Protein AF-A0A348XM07-F1 (afdb_monomer)

Secondary structure (DSSP, 8-state):
---------TTS---HHHHHHHHS----PPPPPGGG---PPPEEEEEEEE---SSSSS-GGG--EEEEEEEEE-TTT--EEEEEEEE---SS-PPPHHHHHHH---HHHHHTSPPHHHHHHHHHHHHHHTSSPEEEESSGGGG-

Foldseek 3Di:
DDDDDDDDPPDLPDDPVVVVVVPPDPDPDPDDPPVPRDQQFWEKEWDWQWADDPVCPQPPVNIDTFKIKIFTADGPVRDTDDIDIFGEADDPDARDPVSCVVVVDHSVRHNPGHHPSVSVVVVVVVCVVSPDHHYHYPDCSVVD

Sequence (144 aa):
MEIGGRGRLDGLGWSASAIRACRARSRIRPVPPANQRRRISKTVIVDQEATCCDSGTVPRHEMEIIEIGAVLVAPGSYTALNEFPTFRAVRDLNLTEFCTSMTTIKQLGVDAAPVFAKAFSASLVWFESCGSPVLGSWGAYDLN

Solvent-accessible surface area (backbone atoms only — not comparable to full-atom values): 8997 Å² total; per-residue (Å²): 141,84,88,82,82,80,83,77,86,82,80,78,85,70,54,77,63,61,62,50,59,73,73,72,66,89,68,84,72,79,84,61,58,84,96,61,55,70,76,73,60,41,34,32,40,42,52,68,45,53,52,39,52,90,84,60,84,48,45,83,92,68,48,41,66,36,31,50,36,38,36,34,24,41,52,93,76,61,45,80,74,48,77,44,79,43,43,15,32,63,92,88,65,80,72,37,72,57,27,28,68,77,69,66,58,50,64,72,57,23,72,74,26,44,50,54,74,57,40,52,53,51,50,50,55,52,49,58,72,65,68,77,46,46,83,44,56,97,53,77,70,85,75,113

pLDDT: mean 81.24, std 20.54, range [26.14, 98.0]

Mean predicted aligned error: 11.38 Å

Structure (mmCIF, N/CA/C/O backbone):
data_AF-A0A348XM07-F1
#
_entry.id   AF-A0A348XM07-F1
#
loop_
_atom_site.group_PDB
_atom_site.id
_atom_site.type_symbol
_atom_site.label_atom_id
_atom_site.label_alt_id
_atom_site.label_comp_id
_atom_site.label_asym_id
_atom_site.label_entity_id
_atom_site.label_seq_id
_atom_site.pdbx_PDB_ins_code
_atom_site.Cartn_x
_atom_site.Cartn_y
_atom_site.Cartn_z
_atom_site.occupancy
_atom_site.B_iso_or_equiv
_atom_site.auth_seq_id
_atom_site.auth_comp_id
_atom_site.auth_asym_id
_atom_site.auth_atom_id
_atom_site.pdbx_PDB_model_num
ATOM 1 N N . MET A 1 1 ? -3.912 -28.131 23.942 1.00 34.69 1 MET A N 1
ATOM 2 C CA . MET A 1 1 ? -5.274 -27.941 23.403 1.00 34.69 1 MET A CA 1
ATOM 3 C C . MET A 1 1 ? -5.133 -26.946 22.262 1.00 34.69 1 MET A C 1
ATOM 5 O O . MET A 1 1 ? -5.212 -25.749 22.481 1.00 34.69 1 MET A O 1
ATOM 9 N N . GLU A 1 2 ? -4.726 -27.437 21.090 1.00 26.14 2 GLU A N 1
ATOM 10 C CA . GLU A 1 2 ? -4.427 -26.608 19.917 1.00 26.14 2 GLU A CA 1
ATOM 11 C C . GLU A 1 2 ? -5.629 -26.607 18.974 1.00 26.14 2 GLU A C 1
ATOM 13 O O . GLU A 1 2 ? -6.090 -27.654 18.524 1.00 26.14 2 GLU A O 1
ATOM 18 N N . ILE A 1 3 ? -6.120 -25.410 18.679 1.00 36.28 3 ILE A N 1
ATOM 19 C CA . ILE A 1 3 ? -7.109 -25.119 17.645 1.00 36.28 3 ILE A CA 1
ATOM 20 C C . ILE A 1 3 ? -6.348 -24.492 16.473 1.00 36.28 3 ILE A C 1
ATOM 22 O O . ILE A 1 3 ? -6.006 -23.317 16.501 1.00 36.28 3 ILE A O 1
ATOM 26 N N . GLY A 1 4 ? -6.033 -25.302 15.458 1.00 30.27 4 GLY A N 1
ATOM 27 C CA . GLY A 1 4 ? -5.374 -24.877 14.219 1.00 30.27 4 GLY A CA 1
ATOM 28 C C . GLY A 1 4 ? -6.341 -24.916 13.037 1.00 30.27 4 GLY A C 1
ATOM 29 O O . GLY A 1 4 ? -6.398 -25.906 12.305 1.00 30.27 4 GLY A O 1
ATOM 30 N N . GLY A 1 5 ? -7.118 -23.846 12.854 1.00 31.53 5 GLY A N 1
ATOM 31 C CA . GLY A 1 5 ? -8.013 -23.673 11.709 1.00 31.53 5 GLY A CA 1
ATOM 32 C C . GLY A 1 5 ? -7.236 -23.368 10.427 1.00 31.53 5 GLY A C 1
ATOM 33 O O . GLY A 1 5 ? -6.609 -22.320 10.301 1.00 31.53 5 GLY A O 1
ATOM 34 N N . ARG A 1 6 ? -7.285 -24.280 9.450 1.00 42.72 6 ARG A N 1
ATOM 35 C CA . ARG A 1 6 ? -6.793 -24.044 8.084 1.00 42.72 6 ARG A CA 1
ATOM 36 C C . ARG A 1 6 ? -7.804 -23.175 7.339 1.00 42.72 6 ARG A C 1
ATOM 38 O O . ARG A 1 6 ? -8.833 -23.678 6.896 1.00 42.72 6 ARG A O 1
ATOM 45 N N . GLY A 1 7 ? -7.493 -21.893 7.168 1.00 36.81 7 GLY A N 1
ATOM 46 C CA . GLY A 1 7 ? -8.148 -21.051 6.169 1.00 36.81 7 GLY A CA 1
ATOM 47 C C . GLY A 1 7 ? -7.828 -21.576 4.768 1.00 36.81 7 GLY A C 1
ATOM 48 O O . GLY A 1 7 ? -6.666 -21.664 4.371 1.00 36.81 7 GLY A O 1
ATOM 49 N N . ARG A 1 8 ? -8.863 -21.999 4.049 1.00 40.62 8 ARG A N 1
ATOM 50 C CA . ARG A 1 8 ? -8.807 -22.629 2.730 1.00 40.62 8 ARG A CA 1
ATOM 51 C C . ARG A 1 8 ? -8.818 -21.531 1.654 1.00 40.62 8 ARG A C 1
ATOM 53 O O . ARG A 1 8 ? -9.796 -20.803 1.548 1.00 40.62 8 ARG A O 1
ATOM 60 N N . LEU A 1 9 ? -7.732 -21.389 0.886 1.00 47.72 9 LEU A N 1
ATOM 61 C CA . LEU A 1 9 ? -7.536 -20.372 -0.171 1.00 47.72 9 LEU A CA 1
ATOM 62 C C . LEU A 1 9 ? -8.234 -20.745 -1.496 1.00 47.72 9 LEU A C 1
ATOM 64 O O . LEU A 1 9 ? -7.740 -20.463 -2.590 1.00 47.72 9 LEU A O 1
ATOM 68 N N . ASP A 1 10 ? -9.385 -21.400 -1.412 1.00 40.19 10 ASP A N 1
ATOM 69 C CA . ASP A 1 10 ? -10.066 -21.997 -2.555 1.00 40.19 10 ASP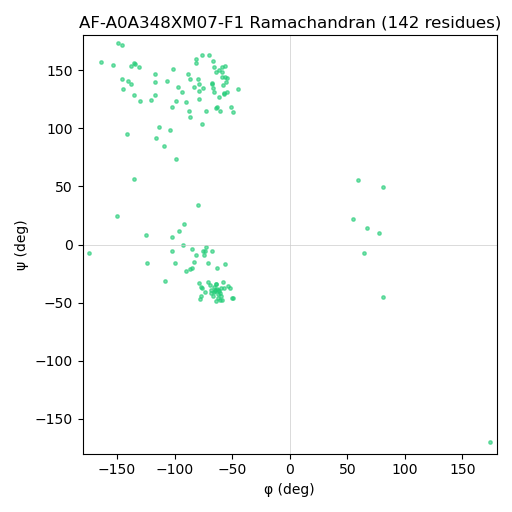 A CA 1
ATOM 70 C C . ASP A 1 10 ? -11.163 -21.023 -3.003 1.00 40.19 10 ASP A C 1
ATOM 72 O O . ASP A 1 10 ? -12.339 -21.210 -2.709 1.00 40.19 10 ASP A O 1
ATOM 76 N N . GLY A 1 11 ? -10.778 -19.915 -3.641 1.00 41.81 11 GLY A N 1
ATOM 77 C CA . GLY A 1 11 ? -11.766 -18.921 -4.084 1.00 41.81 11 GLY A CA 1
ATOM 78 C C . GLY A 1 11 ? -11.257 -17.744 -4.915 1.00 41.81 11 GLY A C 1
ATOM 79 O O . GLY A 1 11 ? -12.064 -16.995 -5.446 1.00 41.81 11 GLY A O 1
ATOM 80 N N . LEU A 1 12 ? -9.941 -17.578 -5.077 1.00 49.75 12 LEU A N 1
ATOM 81 C CA . LEU A 1 12 ? -9.362 -16.390 -5.725 1.00 49.75 12 LEU A CA 1
ATOM 82 C C . LEU A 1 12 ? -9.050 -16.566 -7.223 1.00 49.75 12 LEU A C 1
ATOM 84 O O . LEU A 1 12 ? -8.368 -15.734 -7.804 1.00 49.75 12 LEU A O 1
ATOM 88 N N . GLY A 1 13 ? -9.516 -17.640 -7.872 1.00 37.19 13 GLY A N 1
ATOM 89 C CA . GLY A 1 13 ? -9.294 -17.848 -9.314 1.00 37.19 13 GLY A CA 1
ATOM 90 C C . GLY A 1 13 ? -7.832 -18.102 -9.711 1.00 37.19 13 GLY A C 1
ATOM 91 O O . GLY A 1 13 ? -7.483 -18.045 -10.887 1.00 37.19 13 GLY A O 1
ATOM 92 N N . TRP A 1 14 ? -6.959 -18.397 -8.747 1.00 47.03 14 TRP A N 1
ATOM 93 C CA . TRP A 1 14 ? -5.552 -18.682 -9.006 1.00 47.03 14 TRP A CA 1
ATOM 94 C C . TRP A 1 14 ? -5.366 -20.110 -9.507 1.00 47.03 14 TRP A C 1
ATOM 96 O O . TRP A 1 14 ? -5.861 -21.068 -8.912 1.00 47.03 14 TRP A O 1
ATOM 106 N N . SER A 1 15 ? -4.596 -20.277 -10.584 1.00 49.09 15 SER A N 1
ATOM 107 C CA . SER A 1 15 ? -4.215 -21.614 -11.040 1.00 49.09 15 SER A CA 1
ATOM 108 C C . SER A 1 15 ? -3.344 -22.315 -9.986 1.00 49.09 15 SER A C 1
ATOM 110 O O . SER A 1 15 ? -2.524 -21.690 -9.307 1.00 49.09 15 SER A O 1
ATOM 112 N N . ALA A 1 16 ? -3.443 -23.644 -9.891 1.00 47.75 16 ALA A N 1
ATOM 113 C CA . ALA A 1 16 ? -2.613 -24.455 -8.990 1.00 47.75 16 ALA A CA 1
ATOM 114 C C . ALA A 1 16 ? -1.090 -24.269 -9.217 1.00 47.75 16 ALA A C 1
ATOM 116 O O . ALA A 1 16 ? -0.270 -24.627 -8.368 1.00 47.75 16 ALA A O 1
ATOM 117 N N . SER A 1 17 ? -0.695 -23.709 -10.363 1.00 51.34 17 SER A N 1
ATOM 118 C CA . SER A 1 17 ? 0.684 -23.350 -10.701 1.00 51.34 17 SER A CA 1
ATOM 119 C C . SER A 1 17 ? 1.152 -22.067 -10.000 1.00 51.34 17 SER A C 1
ATOM 121 O O . SER A 1 17 ? 2.288 -22.029 -9.526 1.00 51.34 17 SER A O 1
ATOM 123 N N . ALA A 1 18 ? 0.280 -21.064 -9.848 1.00 48.38 18 ALA A N 1
ATOM 124 C CA . ALA A 1 18 ? 0.581 -19.818 -9.135 1.00 48.38 18 ALA A CA 1
ATOM 125 C C . ALA A 1 18 ? 0.812 -20.069 -7.631 1.00 48.38 18 ALA A C 1
ATOM 127 O O . ALA A 1 18 ? 1.791 -19.598 -7.052 1.00 48.38 18 ALA A O 1
ATOM 128 N N . ILE A 1 19 ? -0.008 -20.938 -7.026 1.00 51.69 19 ILE A N 1
ATOM 129 C CA . ILE A 1 19 ? 0.119 -21.343 -5.614 1.00 51.69 19 ILE A CA 1
ATOM 130 C C . ILE A 1 19 ? 1.431 -22.115 -5.363 1.00 51.69 19 ILE A C 1
ATOM 132 O O . ILE A 1 19 ? 2.101 -21.912 -4.347 1.00 51.69 19 ILE A O 1
ATOM 136 N N . ARG A 1 20 ? 1.849 -22.980 -6.301 1.00 48.75 20 ARG A N 1
ATOM 137 C CA . ARG A 1 20 ? 3.126 -23.718 -6.209 1.00 48.75 20 ARG A CA 1
ATOM 138 C C . ARG A 1 20 ? 4.351 -22.818 -6.370 1.00 48.75 20 ARG A C 1
ATOM 140 O O . ARG A 1 20 ? 5.356 -23.054 -5.702 1.00 48.75 20 ARG A O 1
ATOM 147 N N . ALA A 1 21 ? 4.275 -21.785 -7.208 1.00 51.12 21 ALA A N 1
ATOM 148 C CA . ALA A 1 21 ? 5.383 -20.856 -7.424 1.00 51.12 21 ALA A CA 1
ATOM 149 C C . ALA A 1 21 ? 5.741 -20.052 -6.159 1.00 51.12 21 ALA A C 1
ATOM 151 O O . ALA A 1 21 ? 6.927 -19.810 -5.923 1.00 51.12 21 ALA A O 1
ATOM 152 N N . CYS A 1 22 ? 4.746 -19.717 -5.328 1.00 49.75 22 CYS A N 1
ATOM 153 C CA . CYS A 1 22 ? 4.939 -18.974 -4.079 1.00 49.75 22 CYS A CA 1
ATOM 154 C C . CYS A 1 22 ? 5.631 -19.809 -2.981 1.00 49.75 22 CYS A C 1
ATOM 156 O O . CYS A 1 22 ? 6.419 -19.281 -2.203 1.00 49.75 22 CYS A O 1
ATOM 158 N N . ARG A 1 23 ? 5.399 -21.131 -2.936 1.00 46.31 23 ARG A N 1
ATOM 159 C CA . ARG A 1 23 ? 5.972 -22.024 -1.903 1.00 46.31 23 ARG A CA 1
ATOM 160 C C . ARG A 1 23 ? 7.403 -22.497 -2.188 1.00 46.31 23 ARG A C 1
ATOM 162 O O . ARG A 1 23 ? 8.057 -23.020 -1.294 1.00 46.31 23 ARG A O 1
ATOM 169 N N . ALA A 1 24 ? 7.900 -22.350 -3.416 1.00 45.97 24 ALA A N 1
ATOM 170 C CA . ALA A 1 24 ? 9.102 -23.058 -3.869 1.00 45.97 24 ALA A CA 1
ATOM 171 C C . ALA A 1 24 ? 10.403 -22.229 -3.902 1.00 45.97 24 ALA A C 1
ATOM 173 O O . ALA A 1 24 ? 11.414 -22.721 -4.406 1.00 45.97 24 ALA A O 1
ATOM 174 N N . ARG A 1 25 ? 10.434 -20.979 -3.416 1.00 54.97 25 ARG A N 1
ATOM 175 C CA . ARG A 1 25 ? 11.622 -20.113 -3.582 1.00 54.97 25 ARG A CA 1
ATOM 176 C C . ARG A 1 25 ? 12.041 -19.352 -2.321 1.00 54.97 25 ARG A C 1
ATOM 178 O O . ARG A 1 25 ? 12.230 -18.148 -2.384 1.00 54.97 25 ARG A O 1
ATOM 185 N N . SER A 1 26 ? 12.299 -20.050 -1.214 1.00 49.25 26 SER A N 1
ATOM 186 C CA . SER A 1 26 ? 13.040 -19.466 -0.074 1.00 49.25 26 SER A CA 1
ATOM 187 C C . SER A 1 26 ? 14.560 -19.704 -0.138 1.00 49.25 26 SER A C 1
ATOM 189 O O . SER A 1 26 ? 15.259 -19.600 0.867 1.00 49.25 26 SER A O 1
ATOM 191 N N . ARG A 1 27 ? 15.114 -20.056 -1.306 1.00 54.97 27 ARG A N 1
ATOM 192 C CA . ARG A 1 27 ? 16.570 -20.168 -1.459 1.00 54.97 27 ARG A CA 1
ATOM 193 C C . ARG A 1 27 ? 17.132 -18.800 -1.814 1.00 54.97 27 ARG A C 1
ATOM 195 O O . ARG A 1 27 ? 16.926 -18.333 -2.936 1.00 54.97 27 ARG A O 1
ATOM 202 N N . ILE A 1 28 ? 17.862 -18.196 -0.875 1.00 52.31 28 ILE A N 1
ATOM 203 C CA . ILE A 1 28 ? 18.818 -17.124 -1.173 1.00 52.31 28 ILE A CA 1
ATOM 204 C C . ILE A 1 28 ? 19.684 -17.638 -2.326 1.00 52.31 28 ILE A C 1
ATOM 206 O O . ILE A 1 28 ? 20.361 -18.660 -2.200 1.00 52.31 28 ILE A O 1
ATOM 210 N N . ARG A 1 29 ? 19.580 -17.004 -3.496 1.00 56.38 29 ARG A N 1
ATOM 211 C CA . ARG A 1 29 ? 20.366 -17.418 -4.661 1.00 56.38 29 ARG A CA 1
ATOM 212 C C . ARG A 1 29 ? 21.806 -16.935 -4.458 1.00 56.38 29 ARG A C 1
ATOM 214 O O . ARG A 1 29 ? 21.977 -15.776 -4.084 1.00 56.38 29 ARG A O 1
ATOM 221 N N . PRO A 1 30 ? 22.827 -17.774 -4.706 1.00 57.59 30 PRO A N 1
ATOM 222 C CA . PRO A 1 30 ? 24.212 -17.323 -4.667 1.00 57.59 30 PRO A CA 1
ATOM 223 C C . PRO A 1 30 ? 24.422 -16.185 -5.671 1.00 57.59 30 PRO A C 1
ATOM 225 O O . PRO A 1 30 ? 23.816 -16.178 -6.747 1.00 57.59 30 PRO A O 1
ATOM 228 N N . VAL A 1 31 ? 25.268 -15.217 -5.309 1.00 58.41 31 VAL A N 1
ATOM 229 C CA . VAL A 1 31 ? 25.622 -14.096 -6.188 1.00 58.41 31 VAL A CA 1
ATOM 230 C C . VAL A 1 31 ? 26.332 -14.665 -7.424 1.00 58.41 31 VAL A C 1
ATOM 232 O O . VAL A 1 31 ? 27.378 -15.297 -7.268 1.00 58.41 31 VAL A O 1
ATOM 235 N N . PRO A 1 32 ? 25.793 -14.486 -8.645 1.00 63.44 32 PRO A N 1
ATOM 236 C CA . PRO A 1 32 ? 26.443 -14.985 -9.848 1.00 63.44 32 PRO A CA 1
ATOM 237 C C . PRO A 1 32 ? 27.774 -14.250 -10.098 1.00 63.44 32 PRO A C 1
ATOM 239 O O . PRO A 1 32 ? 27.919 -13.084 -9.703 1.00 63.44 32 PRO A O 1
ATOM 242 N N . PRO A 1 33 ? 28.744 -14.901 -10.767 1.00 68.56 33 PRO A N 1
ATOM 243 C CA . PRO A 1 33 ? 30.011 -14.275 -11.135 1.00 68.56 33 PRO A CA 1
ATOM 244 C C . PRO A 1 33 ? 29.782 -13.000 -11.962 1.00 68.56 33 PRO A C 1
ATOM 246 O O . PRO A 1 33 ? 28.747 -12.837 -12.609 1.00 68.56 33 PRO A O 1
ATOM 249 N N . ALA A 1 34 ? 30.732 -12.058 -11.918 1.00 67.06 34 ALA A N 1
ATOM 250 C CA . ALA A 1 34 ? 30.567 -10.704 -12.464 1.00 67.06 34 ALA A CA 1
ATOM 251 C C . ALA A 1 34 ? 30.126 -10.674 -13.942 1.00 67.06 34 ALA A C 1
ATOM 253 O O . ALA A 1 34 ? 29.294 -9.852 -14.316 1.00 67.06 34 ALA A O 1
ATOM 254 N N . ASN A 1 35 ? 30.610 -11.621 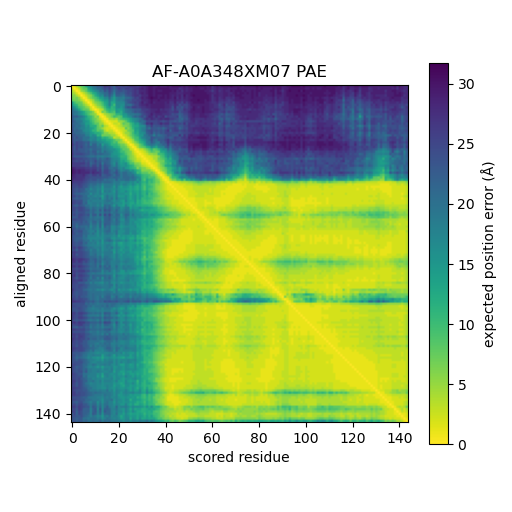-14.748 1.00 68.62 35 ASN A N 1
ATOM 255 C CA . ASN A 1 35 ? 30.266 -11.802 -16.164 1.00 68.62 35 ASN A CA 1
ATOM 256 C C . ASN A 1 35 ? 28.860 -12.389 -16.413 1.00 68.62 35 ASN A C 1
ATOM 258 O O . ASN A 1 35 ? 28.426 -12.489 -17.557 1.00 68.62 35 ASN A O 1
ATOM 262 N N . GLN A 1 36 ? 28.155 -12.779 -15.352 1.00 64.88 36 GLN A N 1
ATOM 263 C CA . GLN A 1 36 ? 26.824 -13.379 -15.378 1.00 64.88 36 GLN A CA 1
ATOM 264 C C . GLN A 1 36 ? 25.828 -12.604 -14.499 1.00 64.88 36 GLN A C 1
ATOM 266 O O . GLN A 1 36 ? 24.688 -13.037 -14.293 1.00 64.88 36 GLN A O 1
ATOM 271 N N . ARG A 1 37 ? 26.232 -11.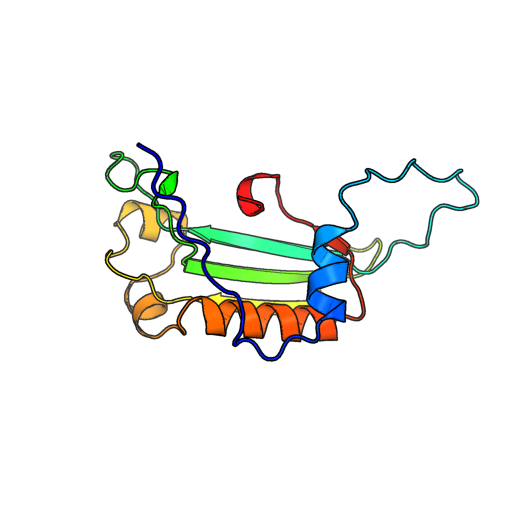429 -13.990 1.00 67.69 37 ARG A N 1
ATOM 272 C CA . ARG A 1 37 ? 25.317 -10.484 -13.348 1.00 67.69 37 ARG A CA 1
ATOM 273 C C . ARG A 1 37 ? 24.279 -10.065 -14.384 1.00 67.69 37 ARG A C 1
ATOM 275 O O . ARG A 1 37 ? 24.605 -9.466 -15.406 1.00 67.69 37 ARG A O 1
ATOM 282 N N . ARG A 1 38 ? 23.019 -10.437 -14.144 1.00 67.62 38 ARG A N 1
ATOM 283 C CA . ARG A 1 38 ? 21.904 -10.047 -15.012 1.00 67.62 38 ARG A CA 1
ATOM 284 C C . ARG A 1 38 ? 21.883 -8.525 -15.157 1.00 67.62 38 ARG A C 1
ATOM 286 O O . ARG A 1 38 ? 22.124 -7.818 -14.180 1.00 67.62 38 ARG A O 1
ATOM 293 N N . ARG A 1 39 ? 21.541 -8.037 -16.359 1.00 70.25 39 ARG A N 1
ATOM 294 C CA . ARG A 1 39 ? 21.118 -6.640 -16.555 1.00 70.25 39 ARG A CA 1
ATOM 295 C C . ARG A 1 39 ? 20.126 -6.284 -15.450 1.00 70.25 39 ARG A C 1
ATOM 297 O O . ARG A 1 39 ? 19.227 -7.084 -15.169 1.00 70.25 39 ARG A O 1
ATOM 304 N N . ILE A 1 40 ? 20.319 -5.116 -14.831 1.00 68.94 40 ILE A N 1
ATOM 305 C CA . ILE A 1 40 ? 19.418 -4.607 -13.796 1.00 68.94 40 ILE A CA 1
ATOM 306 C C . ILE A 1 40 ? 18.004 -4.686 -14.377 1.00 68.94 40 ILE A C 1
ATOM 308 O O . ILE A 1 40 ? 17.727 -4.172 -15.461 1.00 68.94 40 ILE A O 1
ATOM 312 N N . SER A 1 41 ? 17.164 -5.478 -13.722 1.00 78.94 41 SER A N 1
ATOM 313 C CA . SER A 1 41 ? 15.772 -5.660 -14.122 1.00 78.94 41 SER A CA 1
ATOM 314 C C . SER A 1 41 ? 14.966 -4.487 -13.580 1.00 78.94 41 SER A C 1
ATOM 316 O O . SER A 1 41 ? 15.421 -3.807 -12.663 1.00 78.94 41 SER A O 1
ATOM 318 N N . LYS A 1 42 ? 13.791 -4.219 -14.157 1.00 90.38 42 LYS A N 1
ATOM 319 C CA . LYS A 1 42 ? 12.875 -3.238 -13.565 1.00 90.38 42 LYS A CA 1
ATOM 320 C C . LYS A 1 42 ? 12.582 -3.652 -12.122 1.00 90.38 42 LYS A C 1
ATOM 322 O O . LYS A 1 42 ? 12.473 -4.851 -11.845 1.00 90.38 42 LYS A O 1
ATOM 327 N N . THR A 1 43 ? 12.443 -2.676 -11.240 1.00 95.12 43 THR A N 1
ATOM 328 C CA . THR A 1 43 ? 12.117 -2.913 -9.832 1.00 95.12 43 THR A CA 1
ATOM 329 C C . THR A 1 43 ? 10.776 -2.268 -9.534 1.00 95.12 43 THR A C 1
ATOM 331 O O . THR A 1 43 ? 10.504 -1.179 -10.028 1.00 95.12 43 THR A O 1
ATOM 334 N N . VAL A 1 44 ? 9.940 -2.936 -8.753 1.00 96.50 44 VAL A N 1
ATOM 335 C CA . VAL A 1 44 ? 8.780 -2.326 -8.108 1.00 96.50 44 VAL A CA 1
ATOM 336 C C . VAL A 1 44 ? 9.156 -2.081 -6.660 1.00 96.50 44 VAL A C 1
ATOM 338 O O . VAL A 1 44 ? 9.471 -3.033 -5.947 1.00 96.50 44 VAL A O 1
ATOM 341 N N . ILE A 1 45 ? 9.147 -0.818 -6.253 1.00 96.31 45 ILE A N 1
ATOM 342 C CA . ILE A 1 45 ? 9.304 -0.414 -4.860 1.00 96.31 45 ILE A CA 1
ATOM 343 C C . ILE A 1 45 ? 7.912 -0.348 -4.246 1.00 96.31 45 ILE A C 1
ATOM 345 O O . ILE A 1 45 ? 7.058 0.345 -4.790 1.00 96.31 45 ILE A O 1
ATOM 349 N N . VAL A 1 46 ? 7.684 -1.093 -3.170 1.00 96.12 46 VAL A N 1
ATOM 350 C CA . VAL A 1 46 ? 6.436 -1.094 -2.402 1.00 96.12 46 VAL A CA 1
ATOM 351 C C . VAL A 1 46 ? 6.658 -0.369 -1.087 1.00 96.12 46 VAL A C 1
ATOM 353 O O . VAL A 1 46 ? 7.699 -0.554 -0.453 1.00 96.12 46 VAL A O 1
ATOM 356 N N . ASP A 1 47 ? 5.652 0.404 -0.702 1.00 95.69 47 ASP A N 1
ATOM 357 C CA . ASP A 1 47 ? 5.542 1.079 0.583 1.00 95.69 47 ASP A CA 1
ATOM 358 C C . ASP A 1 47 ? 4.116 0.884 1.110 1.00 95.69 47 ASP A C 1
ATOM 360 O O . ASP A 1 47 ? 3.142 1.045 0.362 1.00 95.69 47 ASP A O 1
ATOM 364 N N . GLN A 1 48 ? 3.987 0.431 2.353 1.00 94.94 48 GLN A N 1
ATOM 365 C CA . GLN A 1 48 ? 2.697 0.122 2.961 1.00 94.94 48 GLN A CA 1
ATOM 366 C C . GLN A 1 48 ? 2.493 0.977 4.197 1.00 94.94 48 GLN A C 1
ATOM 368 O O . GLN A 1 48 ? 3.246 0.887 5.163 1.00 94.94 48 GLN A O 1
ATOM 373 N N . GLU A 1 49 ? 1.385 1.708 4.212 1.00 96.12 49 GLU A N 1
ATOM 374 C CA . GLU A 1 49 ? 0.927 2.355 5.433 1.00 96.12 49 GLU A CA 1
ATOM 375 C C . GLU A 1 49 ? 0.032 1.409 6.217 1.00 96.12 49 GLU A C 1
ATOM 377 O O . GLU A 1 49 ? -0.725 0.623 5.639 1.00 96.12 49 GLU A O 1
ATOM 382 N N . ALA A 1 50 ? 0.080 1.498 7.543 1.00 95.19 50 ALA A N 1
ATOM 383 C CA . ALA A 1 50 ? -0.723 0.671 8.433 1.00 95.19 50 ALA A CA 1
ATOM 384 C C . ALA A 1 50 ? -1.303 1.477 9.601 1.00 95.19 50 ALA A C 1
ATOM 386 O O . ALA A 1 50 ? -0.730 2.478 10.036 1.00 95.19 50 ALA A O 1
ATOM 387 N N . THR A 1 51 ? -2.430 1.015 10.148 1.00 95.81 51 THR A N 1
ATOM 388 C CA . THR A 1 51 ? -3.008 1.562 11.382 1.00 95.81 51 THR A CA 1
ATOM 389 C C . THR A 1 51 ? -1.966 1.537 12.493 1.00 95.81 51 THR A C 1
ATOM 391 O O . THR A 1 51 ? -1.362 0.494 12.735 1.00 95.81 51 THR A O 1
ATOM 394 N N . CYS A 1 52 ? -1.786 2.640 13.211 1.00 94.81 52 CYS A N 1
ATOM 395 C CA . CYS A 1 52 ? -0.799 2.733 14.282 1.00 94.81 52 CYS A CA 1
ATOM 396 C C . CYS A 1 52 ? -1.282 3.625 15.434 1.00 94.81 52 CYS A C 1
ATOM 398 O O . CYS A 1 52 ? -2.330 4.274 15.364 1.00 94.81 52 CYS A O 1
ATOM 400 N N . CYS A 1 53 ? -0.522 3.636 16.525 1.00 94.75 53 CYS A N 1
ATOM 401 C CA . CYS A 1 53 ? -0.778 4.465 17.697 1.00 94.75 53 CYS A CA 1
ATOM 402 C C . CYS A 1 53 ? 0.531 4.745 18.446 1.00 94.75 53 CYS A C 1
ATOM 404 O O . CYS A 1 53 ? 1.450 3.925 18.425 1.00 94.75 53 CYS A O 1
ATOM 406 N N . ASP A 1 54 ? 0.574 5.848 19.179 1.00 94.44 54 ASP A N 1
ATOM 407 C CA . ASP A 1 54 ? 1.634 6.201 20.131 1.00 94.44 54 ASP A CA 1
ATOM 408 C C . ASP A 1 54 ? 1.358 5.700 21.560 1.00 94.44 54 ASP A C 1
ATOM 410 O O . ASP A 1 54 ? 2.280 5.504 22.347 1.00 94.44 54 ASP A O 1
ATOM 414 N N . SER A 1 55 ? 0.089 5.450 21.888 1.00 93.12 55 SER A N 1
ATOM 415 C CA . SER A 1 55 ? -0.380 5.017 23.212 1.00 93.12 55 SER A CA 1
ATOM 416 C C . SER A 1 55 ? -0.483 3.496 23.392 1.00 93.12 55 SER A C 1
ATOM 418 O O . SER A 1 55 ? -0.852 3.026 24.467 1.00 93.12 55 SER A O 1
ATOM 420 N N . GLY A 1 56 ? -0.157 2.710 22.362 1.00 88.88 56 GLY A N 1
ATOM 421 C CA . GLY A 1 56 ? -0.198 1.241 22.406 1.00 88.88 56 GLY A CA 1
ATOM 422 C C . GLY A 1 56 ? -1.595 0.617 22.276 1.00 88.88 56 GLY A C 1
ATOM 423 O O . GLY A 1 56 ? -1.734 -0.586 22.477 1.00 88.88 56 GLY A O 1
ATOM 424 N N . THR A 1 57 ? -2.621 1.400 21.929 1.00 90.06 57 THR A N 1
ATOM 425 C CA . THR A 1 57 ? -4.008 0.938 21.715 1.00 90.06 57 THR A CA 1
ATOM 426 C C . THR A 1 57 ? -4.207 0.094 20.454 1.00 90.06 57 THR A C 1
ATOM 428 O O . THR A 1 57 ? -5.211 -0.600 20.349 1.00 90.06 57 THR A O 1
ATOM 431 N N . VAL A 1 58 ? -3.251 0.130 19.524 1.00 91.62 58 VAL A N 1
ATOM 432 C CA . VAL A 1 58 ? -3.159 -0.723 18.334 1.00 91.62 58 VAL A CA 1
ATOM 433 C C . VAL A 1 58 ? -1.886 -1.568 18.463 1.00 91.62 58 VAL A C 1
ATOM 435 O O . VAL A 1 58 ? -0.796 -1.122 18.083 1.00 91.62 58 VAL A O 1
ATOM 438 N N . PRO A 1 59 ? -1.972 -2.777 19.044 1.00 91.12 59 PRO A N 1
ATOM 439 C CA . PRO A 1 59 ? -0.844 -3.692 19.129 1.00 91.12 59 PRO A CA 1
ATOM 440 C C . PRO A 1 59 ? -0.289 -4.045 17.746 1.00 91.12 59 PRO A C 1
ATOM 442 O O . PRO A 1 59 ? -1.031 -4.184 16.779 1.00 91.12 59 PRO A O 1
ATOM 445 N N . ARG A 1 60 ? 1.024 -4.300 17.654 1.00 88.75 60 ARG A N 1
ATOM 446 C CA . ARG A 1 60 ? 1.700 -4.604 16.375 1.00 88.75 60 ARG A CA 1
ATOM 447 C C . ARG A 1 60 ? 1.035 -5.723 15.558 1.00 88.75 60 ARG A C 1
ATOM 449 O O . ARG A 1 60 ? 1.011 -5.652 14.340 1.00 88.75 60 ARG A O 1
ATOM 456 N N . HIS A 1 61 ? 0.529 -6.762 16.218 1.00 89.62 61 HIS A N 1
ATOM 457 C CA . HIS A 1 61 ? -0.100 -7.916 15.564 1.00 89.62 61 HIS A CA 1
ATOM 458 C C . HIS A 1 61 ? -1.565 -7.673 15.163 1.00 89.62 61 HIS A C 1
ATOM 460 O O . HIS A 1 61 ? -2.153 -8.502 14.474 1.00 89.62 61 HIS A O 1
ATOM 466 N N . GLU A 1 62 ? -2.141 -6.554 15.597 1.00 90.94 62 GLU A N 1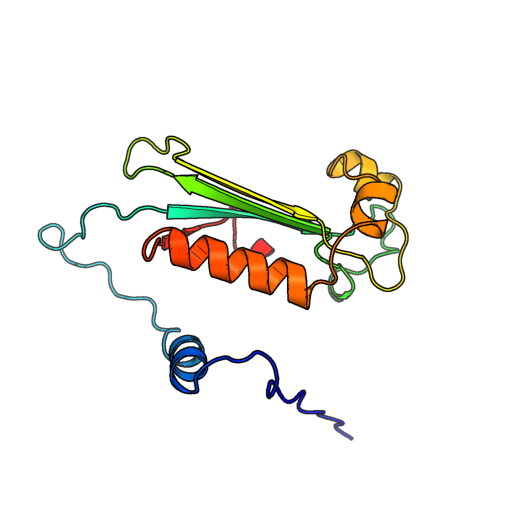
ATOM 467 C CA . GLU A 1 62 ? -3.478 -6.091 15.225 1.00 90.94 62 GLU A CA 1
ATOM 468 C C . GLU A 1 62 ? -3.418 -4.970 14.179 1.00 90.94 62 GLU A C 1
ATOM 470 O O . GLU A 1 62 ? -4.458 -4.567 13.665 1.00 90.94 62 GLU A O 1
ATOM 475 N N . MET A 1 63 ? -2.215 -4.485 13.834 1.00 92.88 63 MET A N 1
ATOM 476 C CA . MET A 1 63 ? -2.040 -3.484 12.786 1.00 92.88 63 MET A CA 1
ATOM 477 C C . MET A 1 63 ? -2.607 -3.985 11.455 1.00 92.88 63 MET A C 1
ATOM 479 O O . MET A 1 63 ? -2.400 -5.123 11.030 1.00 92.88 63 MET A O 1
ATOM 483 N N . GLU A 1 64 ? -3.295 -3.088 10.767 1.00 93.75 64 GLU A N 1
ATOM 484 C CA . GLU A 1 64 ? -3.938 -3.322 9.491 1.00 93.75 64 GLU A CA 1
ATOM 485 C C . GLU A 1 64 ? -3.301 -2.417 8.438 1.00 93.75 64 GLU A C 1
ATOM 487 O O . GLU A 1 64 ? -3.225 -1.214 8.653 1.00 93.75 64 GLU A O 1
ATOM 492 N N . ILE A 1 65 ? -2.868 -2.958 7.292 1.00 94.81 65 ILE A N 1
ATOM 493 C CA . ILE A 1 65 ? -2.474 -2.124 6.139 1.00 94.81 65 ILE A CA 1
ATOM 494 C C . ILE A 1 65 ? -3.654 -1.201 5.798 1.00 94.81 65 ILE A C 1
ATOM 496 O O . ILE A 1 65 ? -4.798 -1.637 5.834 1.00 94.81 65 ILE A O 1
ATOM 500 N N . ILE A 1 66 ? -3.412 0.055 5.466 1.00 96.50 66 ILE A N 1
ATOM 501 C CA . ILE A 1 66 ? -4.439 1.031 5.067 1.00 96.50 66 ILE A CA 1
ATOM 502 C C . ILE A 1 66 ? -4.155 1.644 3.700 1.00 96.50 66 ILE A C 1
ATOM 504 O O . ILE A 1 66 ? -5.077 2.136 3.052 1.00 96.50 66 ILE A O 1
ATOM 508 N N . GLU A 1 67 ? -2.927 1.489 3.208 1.00 97.00 67 GLU A N 1
ATOM 509 C CA . GLU A 1 67 ? -2.516 1.826 1.852 1.00 97.00 67 GLU A CA 1
ATOM 510 C C . GLU A 1 67 ? -1.553 0.771 1.301 1.00 97.00 67 GLU A C 1
ATOM 512 O O . GLU A 1 67 ? -0.685 0.269 2.010 1.00 97.00 67 GLU A O 1
ATOM 517 N N . ILE A 1 68 ? -1.703 0.439 0.021 1.00 96.56 68 ILE A N 1
ATOM 518 C CA . ILE A 1 68 ? -0.711 -0.305 -0.753 1.00 96.56 68 ILE A CA 1
ATOM 519 C C . ILE A 1 68 ? -0.191 0.658 -1.819 1.00 96.56 68 ILE A C 1
ATOM 521 O O . ILE A 1 68 ? -0.863 0.875 -2.832 1.00 96.56 68 ILE A O 1
ATOM 525 N N . GLY A 1 69 ? 0.985 1.231 -1.577 1.00 96.94 69 GLY A N 1
ATOM 526 C CA . GLY A 1 69 ? 1.707 2.069 -2.524 1.00 96.94 69 GLY A CA 1
ATOM 527 C C . GLY A 1 69 ? 2.760 1.257 -3.269 1.00 96.94 69 GLY A C 1
ATOM 528 O O . GLY A 1 69 ? 3.490 0.458 -2.679 1.00 96.94 69 GLY A O 1
ATOM 529 N N . ALA A 1 70 ? 2.850 1.433 -4.585 1.00 97.50 70 ALA A N 1
ATOM 530 C CA . ALA A 1 70 ? 3.903 0.815 -5.377 1.00 97.50 70 ALA A CA 1
ATOM 531 C C . ALA A 1 70 ? 4.350 1.692 -6.550 1.00 97.50 70 ALA A C 1
ATOM 533 O O . ALA A 1 70 ? 3.529 2.312 -7.222 1.00 97.50 70 ALA A O 1
ATOM 534 N N . VAL A 1 71 ? 5.652 1.691 -6.844 1.00 97.88 71 VAL A N 1
ATOM 535 C CA . VAL A 1 71 ? 6.249 2.427 -7.967 1.00 97.88 71 VAL A CA 1
ATOM 536 C C . VAL A 1 71 ? 7.154 1.506 -8.775 1.00 97.88 71 VAL A C 1
ATOM 538 O O . VAL A 1 71 ? 8.113 0.931 -8.259 1.00 97.88 71 VAL A O 1
ATOM 541 N N . LEU A 1 72 ? 6.879 1.383 -10.072 1.00 97.62 72 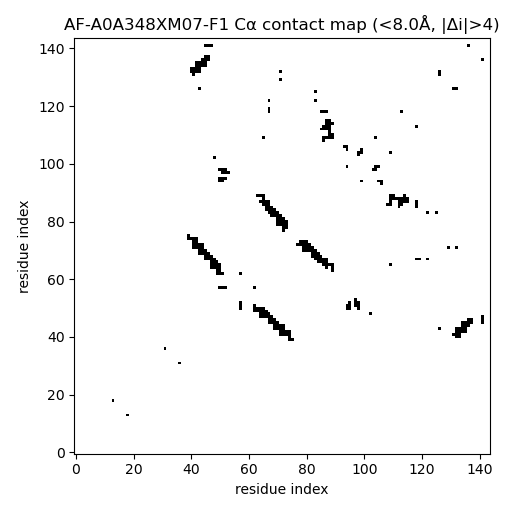LEU A N 1
ATOM 542 C CA . LEU A 1 72 ? 7.775 0.749 -11.032 1.00 97.62 72 LEU A CA 1
ATOM 543 C C . LEU A 1 72 ? 8.879 1.736 -11.407 1.00 97.62 72 LEU A C 1
ATOM 545 O O . LEU A 1 72 ? 8.590 2.813 -11.922 1.00 97.62 72 LEU A O 1
ATOM 549 N N . VAL A 1 73 ? 10.139 1.345 -11.246 1.00 96.44 73 VAL A N 1
ATOM 550 C CA . VAL A 1 73 ? 11.293 2.194 -11.561 1.00 96.44 73 VAL A CA 1
ATOM 551 C C . VAL A 1 73 ? 12.173 1.620 -12.669 1.00 96.44 73 VAL A C 1
ATOM 553 O O . VAL A 1 73 ? 12.341 0.401 -12.822 1.00 96.44 73 VAL A O 1
ATOM 556 N N . ALA A 1 74 ? 12.748 2.523 -13.462 1.00 93.44 74 ALA A N 1
ATOM 557 C CA . ALA A 1 74 ? 13.685 2.195 -14.523 1.00 93.44 74 ALA A CA 1
ATOM 558 C C . ALA A 1 74 ? 15.011 1.651 -13.954 1.00 93.44 74 ALA A C 1
ATOM 560 O O . ALA A 1 74 ? 15.541 2.198 -12.982 1.00 93.44 74 ALA A O 1
ATOM 561 N N . PRO A 1 75 ? 15.597 0.610 -14.572 1.00 90.31 75 PRO A N 1
ATOM 562 C CA . PRO A 1 75 ? 16.895 0.093 -14.164 1.00 90.31 75 PRO A CA 1
ATOM 563 C C . PRO A 1 75 ? 17.991 1.163 -14.200 1.00 90.31 75 PRO A C 1
ATOM 565 O O . PRO A 1 75 ? 18.187 1.824 -15.218 1.00 90.31 75 PRO A O 1
ATOM 568 N N . GLY A 1 76 ? 18.750 1.294 -13.112 1.00 87.88 76 GLY A N 1
ATOM 569 C CA . GLY A 1 76 ? 19.922 2.170 -13.030 1.00 87.88 76 GLY A CA 1
ATOM 570 C C . GLY A 1 76 ? 19.604 3.644 -12.769 1.00 87.88 76 GLY A C 1
ATOM 571 O O . GLY A 1 76 ? 20.250 4.232 -11.908 1.00 87.88 76 GLY A O 1
ATOM 572 N N . SER A 1 77 ? 18.619 4.233 -13.457 1.00 90.62 77 SER A N 1
ATOM 573 C CA . SER A 1 77 ? 18.232 5.637 -13.229 1.00 90.62 77 SER A CA 1
ATOM 574 C C . SER A 1 77 ? 17.239 5.823 -12.082 1.00 90.62 77 SER A C 1
ATOM 576 O O . SER A 1 77 ? 17.103 6.935 -11.585 1.00 90.62 77 SER A O 1
ATOM 578 N N . TYR A 1 78 ? 16.526 4.759 -11.693 1.00 90.50 78 TYR A N 1
ATOM 579 C CA . TYR A 1 78 ? 15.443 4.786 -10.702 1.00 90.50 78 TYR A CA 1
ATOM 580 C C . TYR A 1 78 ? 14.326 5.792 -11.017 1.00 90.50 78 TYR A C 1
ATOM 582 O O . TYR A 1 78 ? 13.566 6.192 -10.142 1.00 90.50 78 TYR A O 1
ATOM 590 N N . THR A 1 79 ? 14.192 6.181 -12.286 1.00 95.44 79 THR A N 1
ATOM 591 C CA . THR A 1 79 ? 13.098 7.037 -12.747 1.00 95.44 79 THR A CA 1
ATOM 592 C C . THR A 1 79 ? 11.776 6.289 -12.612 1.00 95.44 79 THR A C 1
ATOM 594 O O . THR A 1 79 ? 11.683 5.148 -13.072 1.00 95.44 79 THR A O 1
ATOM 597 N N . ALA A 1 80 ? 10.765 6.924 -12.017 1.00 96.88 80 ALA A N 1
ATOM 598 C CA . ALA A 1 80 ? 9.415 6.379 -11.947 1.00 96.88 80 ALA A CA 1
ATOM 599 C C . ALA A 1 80 ? 8.845 6.190 -13.361 1.00 96.88 80 ALA A C 1
ATOM 601 O O . ALA A 1 80 ? 8.884 7.093 -14.197 1.00 96.88 80 ALA A O 1
ATOM 602 N N . LEU A 1 81 ? 8.367 4.981 -13.640 1.00 97.00 81 LEU A N 1
ATOM 603 C CA . LEU A 1 81 ? 7.782 4.584 -14.921 1.00 97.00 81 LEU A CA 1
ATOM 604 C C . LEU A 1 81 ? 6.270 4.394 -14.823 1.00 97.00 81 LEU A C 1
ATOM 606 O O . LEU A 1 81 ? 5.575 4.558 -15.822 1.00 97.00 81 LEU A O 1
ATOM 610 N N . ASN A 1 82 ? 5.785 3.967 -13.658 1.00 97.19 82 ASN A N 1
ATOM 611 C CA . ASN A 1 82 ? 4.372 3.759 -13.373 1.00 97.19 82 ASN A CA 1
ATOM 612 C C . ASN A 1 82 ? 4.162 3.663 -11.858 1.00 97.19 82 ASN A C 1
ATOM 614 O O . ASN A 1 82 ? 5.083 3.270 -11.141 1.00 97.19 82 ASN A O 1
ATOM 618 N N . GLU A 1 83 ? 2.953 3.944 -11.390 1.00 98.00 83 GLU A N 1
ATOM 619 C CA . GLU A 1 83 ? 2.601 3.959 -9.969 1.00 98.00 83 GLU A CA 1
ATOM 620 C C . GLU A 1 83 ? 1.275 3.229 -9.733 1.00 98.00 83 GLU A C 1
ATOM 622 O O . GLU A 1 83 ? 0.440 3.106 -10.634 1.00 98.00 83 GLU A O 1
ATOM 627 N N . PHE A 1 84 ? 1.097 2.724 -8.518 1.00 97.56 84 PHE A N 1
ATOM 628 C CA . PHE A 1 84 ? -0.133 2.106 -8.043 1.00 97.56 84 PHE A CA 1
ATOM 629 C C . PHE A 1 84 ? -0.377 2.501 -6.588 1.00 97.56 84 PHE A C 1
ATOM 631 O O . PHE A 1 84 ? 0.167 1.867 -5.684 1.00 97.56 84 PHE A O 1
ATOM 638 N N . PRO A 1 85 ? -1.178 3.549 -6.358 1.00 96.25 85 PRO A N 1
ATOM 639 C CA . PRO A 1 85 ? -1.710 3.859 -5.042 1.00 96.25 85 PRO A CA 1
ATOM 640 C C . PRO A 1 85 ? -3.100 3.229 -4.867 1.00 96.25 85 PRO A C 1
ATOM 642 O O . PRO A 1 85 ? -3.983 3.390 -5.715 1.00 96.25 85 PRO A O 1
ATOM 645 N N . THR A 1 86 ? -3.332 2.531 -3.755 1.00 96.62 86 THR A N 1
ATOM 646 C CA . THR A 1 86 ? -4.692 2.154 -3.336 1.00 96.62 86 THR A CA 1
ATOM 647 C C . THR A 1 86 ? -4.830 2.168 -1.824 1.00 96.62 86 THR A C 1
ATOM 649 O O . THR A 1 86 ? -4.039 1.555 -1.114 1.00 96.62 86 THR A O 1
ATOM 652 N N . PHE A 1 87 ? -5.908 2.770 -1.328 1.00 96.31 87 PHE A N 1
ATOM 653 C CA . PHE A 1 87 ? -6.343 2.557 0.049 1.00 96.31 87 PHE A CA 1
ATOM 654 C C . PHE A 1 87 ? -7.039 1.204 0.204 1.00 96.31 87 PHE A C 1
ATOM 656 O O . PHE A 1 87 ? -7.492 0.603 -0.784 1.00 96.31 87 PHE A O 1
ATOM 663 N N . ARG A 1 88 ? -7.163 0.742 1.452 1.00 93.06 88 ARG A N 1
ATOM 664 C CA . ARG A 1 88 ? -8.053 -0.366 1.819 1.00 93.06 88 ARG A CA 1
ATOM 665 C C . ARG A 1 88 ? -8.922 -0.032 3.028 1.00 93.06 88 ARG A C 1
ATOM 667 O O . ARG A 1 88 ? -8.506 0.721 3.901 1.00 93.06 88 ARG A O 1
ATOM 674 N N . ALA A 1 89 ? -10.092 -0.662 3.097 1.00 88.75 89 ALA A N 1
ATOM 675 C CA . ALA A 1 89 ? -10.966 -0.570 4.259 1.00 88.75 89 ALA A CA 1
ATOM 676 C C . ALA A 1 89 ? -10.348 -1.246 5.495 1.00 88.75 89 ALA A C 1
ATOM 678 O O . ALA A 1 89 ? -9.774 -2.340 5.400 1.00 88.75 89 ALA A O 1
ATOM 679 N N . VAL A 1 90 ? -10.502 -0.587 6.646 1.00 85.69 90 VAL A N 1
ATOM 680 C CA . VAL A 1 90 ? -10.183 -1.102 7.989 1.00 85.69 90 VAL A CA 1
ATOM 681 C C . VAL A 1 90 ? -11.399 -1.874 8.502 1.00 85.69 90 VAL A C 1
ATOM 683 O O . VAL A 1 90 ? -12.528 -1.493 8.195 1.00 85.69 90 VAL A O 1
ATOM 686 N N . ARG A 1 91 ? -11.204 -2.990 9.216 1.00 76.25 91 ARG A N 1
ATOM 687 C CA . ARG A 1 91 ? -12.334 -3.874 9.560 1.00 76.25 91 ARG A CA 1
ATOM 688 C C . ARG A 1 91 ? -13.166 -3.348 10.722 1.00 76.25 91 ARG A C 1
ATOM 690 O O . ARG A 1 91 ? -14.380 -3.321 10.595 1.00 76.25 91 ARG A O 1
ATOM 697 N N . ASP A 1 92 ? -12.521 -2.919 11.807 1.00 69.31 92 ASP A N 1
ATOM 698 C CA . ASP A 1 92 ? -13.213 -2.628 13.073 1.00 69.31 92 ASP A CA 1
ATOM 699 C C . ASP A 1 92 ? -12.527 -1.517 13.900 1.00 69.31 92 ASP A C 1
ATOM 701 O O . ASP A 1 92 ? -12.655 -1.471 15.124 1.00 69.31 92 ASP A O 1
ATOM 705 N N . LEU A 1 93 ? -11.770 -0.619 13.256 1.00 77.81 93 LEU A N 1
ATOM 706 C CA . LEU A 1 93 ? -11.038 0.459 13.929 1.00 77.81 93 LEU A CA 1
ATOM 707 C C . LEU A 1 93 ? -11.142 1.780 13.164 1.00 77.81 93 LEU A C 1
ATOM 709 O O . LEU A 1 93 ? -10.985 1.828 11.945 1.00 77.81 93 LEU A O 1
ATOM 713 N N . ASN A 1 94 ? -11.329 2.866 13.914 1.00 91.56 94 ASN A N 1
ATOM 714 C CA . ASN A 1 94 ? -11.068 4.206 13.405 1.00 91.56 94 ASN A CA 1
ATOM 715 C C . ASN A 1 94 ? -9.563 4.478 13.462 1.00 91.56 94 ASN A C 1
ATOM 717 O O . ASN A 1 94 ? -8.889 4.102 14.426 1.00 91.56 94 ASN A O 1
ATOM 721 N N . LEU A 1 95 ? -9.046 5.170 12.451 1.00 95.75 95 LEU A N 1
ATOM 722 C CA . LEU A 1 95 ? -7.687 5.685 12.460 1.00 95.75 95 LEU A CA 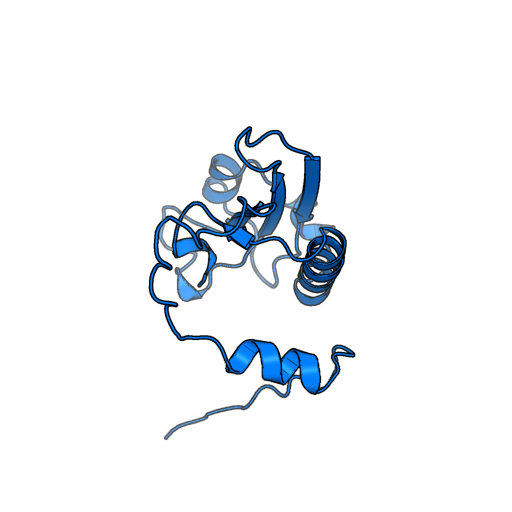1
ATOM 723 C C . LEU A 1 95 ? -7.509 6.591 13.679 1.00 95.75 95 LEU A C 1
ATOM 725 O O . LEU A 1 95 ? -8.308 7.494 13.930 1.00 95.75 95 LEU A O 1
ATOM 729 N N . THR A 1 96 ? -6.438 6.361 14.435 1.00 95.75 96 THR A N 1
ATOM 730 C CA . THR A 1 96 ? -6.062 7.269 15.520 1.00 95.75 96 THR A CA 1
ATOM 731 C C . THR A 1 96 ? -5.626 8.619 14.940 1.00 95.75 96 THR A C 1
ATOM 733 O O . THR A 1 96 ? -5.196 8.712 13.783 1.00 95.75 96 THR A O 1
ATOM 736 N N . GLU A 1 97 ? -5.685 9.683 15.744 1.00 96.38 97 GLU A N 1
ATOM 737 C CA . GLU A 1 97 ? -5.136 10.987 15.342 1.00 96.38 97 GLU A CA 1
ATOM 738 C C . GLU A 1 97 ? -3.636 10.891 15.039 1.00 96.38 97 GLU A C 1
ATOM 740 O O . GLU A 1 97 ? -3.166 11.482 14.069 1.00 96.38 97 GLU A O 1
ATOM 745 N N . PHE 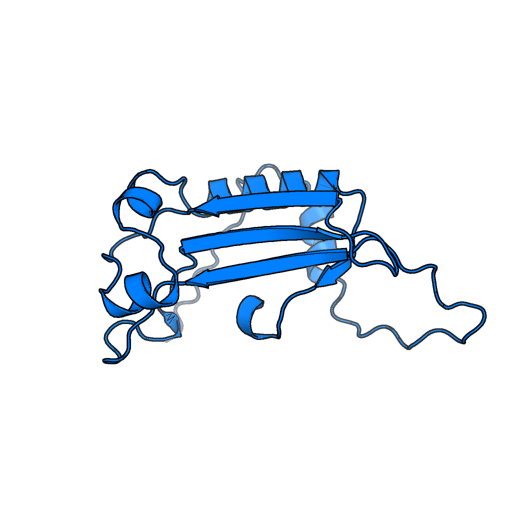A 1 98 ? -2.908 10.076 15.810 1.00 96.94 98 PHE A N 1
ATOM 746 C CA . PHE A 1 98 ? -1.498 9.776 15.576 1.00 96.94 98 PHE A CA 1
ATOM 747 C C . PHE A 1 98 ? -1.266 9.110 14.211 1.00 96.94 98 PHE A C 1
ATOM 749 O O . PHE A 1 98 ? -0.411 9.532 13.440 1.00 96.94 98 PHE A O 1
ATOM 756 N N . CYS A 1 99 ? -2.059 8.095 13.864 1.00 96.38 99 CYS A N 1
ATOM 757 C CA . CYS A 1 99 ? -1.954 7.438 12.562 1.00 96.38 99 CYS A CA 1
ATOM 758 C C . CYS A 1 99 ? -2.257 8.410 11.418 1.00 96.38 99 CYS A C 1
ATOM 760 O O 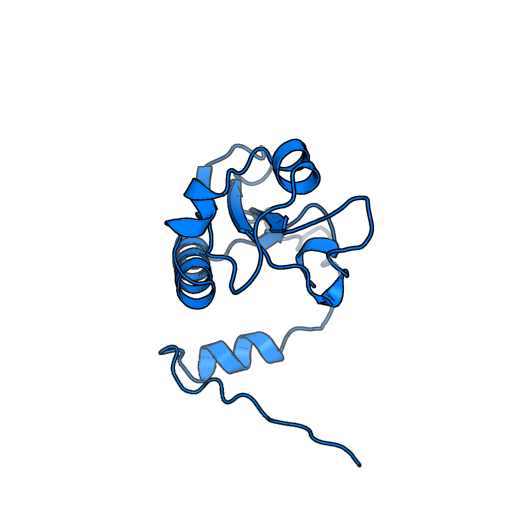. CYS A 1 99 ? -1.525 8.471 10.430 1.00 96.38 99 CYS A O 1
ATOM 762 N N . THR A 1 100 ? -3.286 9.237 11.592 1.00 96.75 100 THR A N 1
ATOM 763 C CA . THR A 1 100 ? -3.663 10.269 10.622 1.00 96.75 100 THR A CA 1
ATOM 764 C C . THR A 1 100 ? -2.580 11.342 10.461 1.00 96.75 100 THR A C 1
ATOM 766 O O . THR A 1 100 ? -2.426 11.889 9.368 1.00 96.75 100 THR A O 1
ATOM 769 N N . SER A 1 101 ? -1.839 11.685 11.519 1.00 97.38 101 SER A N 1
ATOM 770 C CA . SER A 1 101 ? -0.765 12.683 11.451 1.00 97.38 101 SER A CA 1
ATOM 771 C C . SER A 1 101 ? 0.507 12.130 10.806 1.00 97.38 101 SER A C 1
ATOM 773 O O . SER A 1 101 ? 1.145 12.847 10.039 1.00 97.38 101 SER A O 1
ATOM 775 N N . MET A 1 102 ? 0.830 10.858 11.056 1.00 96.94 102 MET A N 1
ATOM 776 C CA . MET A 1 102 ? 2.006 10.189 10.493 1.00 96.94 102 MET A CA 1
ATOM 777 C C . MET A 1 102 ? 1.843 9.847 9.009 1.00 96.94 102 MET A C 1
ATOM 779 O O . MET A 1 102 ? 2.783 10.025 8.242 1.00 96.94 102 MET A O 1
ATOM 783 N N . THR A 1 103 ? 0.656 9.385 8.607 1.00 95.88 103 THR A N 1
ATOM 784 C CA . THR A 1 103 ? 0.395 8.893 7.237 1.00 95.88 103 THR A CA 1
ATOM 785 C C . THR A 1 103 ? -0.293 9.925 6.346 1.00 95.88 103 THR A C 1
ATOM 787 O O . THR A 1 103 ? -0.348 9.773 5.133 1.00 95.88 103 THR A O 1
ATOM 790 N N . THR A 1 104 ? -0.874 10.979 6.931 1.00 96.62 104 THR A N 1
ATOM 791 C CA . THR A 1 104 ? -1.790 11.944 6.286 1.00 96.62 104 THR A CA 1
ATOM 792 C C . THR A 1 104 ? -3.136 11.373 5.804 1.00 96.62 104 THR A C 1
ATOM 794 O O . THR A 1 104 ? -4.039 12.154 5.473 1.00 96.62 104 THR A O 1
ATOM 797 N N . ILE A 1 105 ? -3.325 10.049 5.853 1.00 96.81 105 ILE A N 1
ATOM 798 C CA . ILE A 1 105 ? -4.540 9.339 5.433 1.00 96.81 105 ILE A CA 1
ATOM 7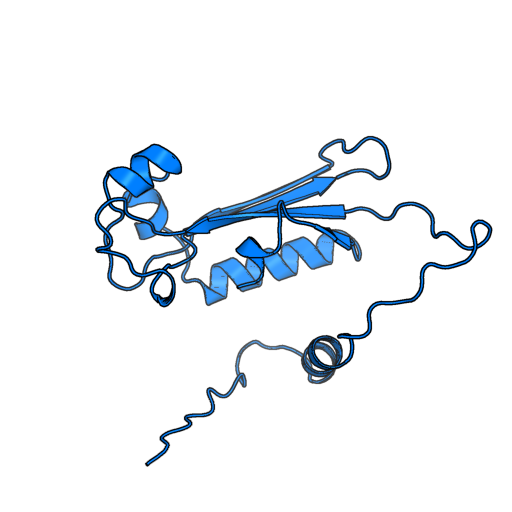99 C C . ILE A 1 105 ? -5.707 9.697 6.357 1.00 96.81 105 ILE A C 1
ATOM 801 O O . ILE A 1 105 ? -5.579 9.726 7.580 1.00 96.81 105 ILE A O 1
ATOM 805 N N . LYS A 1 106 ? -6.870 9.988 5.765 1.00 96.00 106 LYS A N 1
ATOM 806 C CA . LYS A 1 106 ? -8.097 10.348 6.491 1.00 96.00 106 LYS A CA 1
ATOM 807 C C . LYS A 1 106 ? -9.054 9.167 6.564 1.00 96.00 106 LYS A C 1
ATOM 809 O O . LYS A 1 106 ? -9.127 8.381 5.623 1.00 96.00 106 LYS A O 1
ATOM 814 N N . GLN A 1 107 ? -9.863 9.130 7.625 1.00 95.81 107 GLN A N 1
ATOM 815 C CA . GLN A 1 107 ? -10.885 8.098 7.836 1.00 95.81 107 GLN A CA 1
ATOM 816 C C . GLN A 1 107 ? -11.780 7.905 6.602 1.00 95.81 107 GLN A C 1
ATOM 818 O O . GLN A 1 107 ? -11.936 6.795 6.117 1.00 95.81 107 GLN A O 1
ATOM 823 N N . LEU A 1 108 ? -12.251 9.002 5.996 1.00 94.94 108 LEU A N 1
ATOM 824 C CA . LEU A 1 108 ? -13.083 8.945 4.790 1.00 94.94 108 LEU A CA 1
ATOM 825 C C . LEU A 1 108 ? -12.407 8.209 3.614 1.00 94.94 108 LEU A C 1
ATOM 827 O O . LEU A 1 108 ? -13.087 7.582 2.805 1.00 94.94 108 LEU A O 1
ATOM 831 N N . GLY A 1 109 ? -11.076 8.288 3.514 1.00 94.31 109 GLY A N 1
ATOM 832 C CA . GLY A 1 109 ? -10.305 7.606 2.478 1.00 94.31 109 GLY A CA 1
ATOM 833 C C . GLY A 1 109 ? -10.322 6.089 2.645 1.00 94.31 109 GLY A C 1
ATOM 834 O O . GLY A 1 109 ? -10.498 5.380 1.658 1.00 94.31 109 GLY A O 1
ATOM 835 N N . VAL A 1 110 ? -10.198 5.596 3.882 1.00 95.75 110 VAL A N 1
ATOM 836 C CA . VAL A 1 110 ? -10.262 4.156 4.175 1.00 95.75 110 VAL A CA 1
ATOM 837 C C . VAL A 1 110 ? -11.702 3.637 4.208 1.00 95.75 110 VAL A C 1
ATOM 839 O O . VAL A 1 110 ? -11.948 2.527 3.750 1.00 95.75 110 VAL A O 1
ATOM 842 N N . ASP A 1 111 ? -12.676 4.441 4.639 1.00 93.88 111 ASP A N 1
ATOM 843 C CA . ASP A 1 111 ? -14.093 4.046 4.676 1.00 93.88 111 ASP A CA 1
ATOM 844 C C . ASP A 1 111 ? -14.650 3.751 3.276 1.00 93.88 111 ASP A C 1
ATOM 846 O O . ASP A 1 111 ? -15.430 2.819 3.081 1.00 93.88 111 ASP A O 1
ATOM 850 N N . ALA A 1 112 ? -14.239 4.542 2.281 1.00 92.88 112 ALA A N 1
ATOM 851 C CA . ALA A 1 112 ? -14.660 4.382 0.891 1.00 92.88 112 ALA A CA 1
ATOM 852 C C . ALA A 1 112 ? -13.820 3.349 0.112 1.00 92.88 112 ALA A C 1
ATOM 854 O O . ALA A 1 112 ? -14.088 3.087 -1.066 1.00 92.88 112 ALA A O 1
ATOM 855 N N . ALA A 1 113 ? -12.782 2.788 0.734 1.00 96.06 113 ALA A N 1
ATOM 856 C CA . ALA A 1 113 ? -11.804 1.955 0.058 1.00 96.06 113 ALA A CA 1
ATOM 857 C C . ALA A 1 113 ? -12.282 0.503 -0.138 1.00 96.06 113 ALA A C 1
ATOM 859 O O . ALA A 1 113 ? -13.127 -0.012 0.598 1.00 96.06 113 ALA A O 1
ATOM 860 N N . PRO A 1 114 ? -11.733 -0.219 -1.130 1.00 96.50 114 PRO A N 1
ATOM 861 C CA . PRO A 1 114 ? -11.991 -1.646 -1.274 1.00 96.50 114 PRO A CA 1
ATOM 862 C C . PRO A 1 114 ? -11.517 -2.442 -0.048 1.00 96.50 114 PRO A C 1
ATOM 864 O O . PRO A 1 114 ? -10.511 -2.122 0.581 1.00 96.50 114 PRO A O 1
ATOM 867 N N . VAL A 1 115 ? -12.185 -3.562 0.240 1.00 94.94 115 VAL A N 1
ATOM 868 C CA . VAL A 1 115 ? -11.677 -4.545 1.212 1.00 94.94 115 VAL A CA 1
ATOM 869 C C . VAL A 1 115 ? -10.304 -5.073 0.785 1.00 94.94 115 VAL A C 1
ATOM 871 O O . VAL A 1 115 ? -10.014 -5.165 -0.413 1.00 94.94 115 VAL A O 1
ATOM 874 N N . PHE A 1 116 ? -9.481 -5.493 1.752 1.00 93.06 116 PHE A N 1
ATOM 875 C CA . PHE A 1 116 ? -8.096 -5.918 1.508 1.00 93.06 116 PHE A CA 1
ATOM 876 C C . PHE A 1 116 ? -7.947 -6.918 0.357 1.00 93.06 116 PHE A C 1
ATOM 878 O O . PHE A 1 116 ? -7.113 -6.716 -0.517 1.00 93.06 116 PHE A O 1
ATOM 885 N N . ALA A 1 117 ? -8.792 -7.953 0.298 1.00 94.62 117 ALA A N 1
ATOM 886 C CA . ALA A 1 117 ? -8.720 -8.961 -0.761 1.00 94.62 117 ALA A CA 1
ATOM 887 C C . ALA A 1 117 ? -8.829 -8.350 -2.171 1.00 94.62 117 ALA A C 1
ATOM 889 O O . ALA A 1 117 ? -8.135 -8.785 -3.090 1.00 94.62 117 ALA A O 1
ATOM 890 N N . LYS A 1 118 ? -9.663 -7.317 -2.343 1.00 96.94 118 LYS A N 1
ATOM 891 C CA . LYS A 1 118 ? -9.838 -6.615 -3.619 1.00 96.94 118 LYS A CA 1
ATOM 892 C C . LYS A 1 118 ? -8.675 -5.658 -3.897 1.00 96.94 118 LYS A C 1
ATOM 894 O O . LYS A 1 118 ? -8.165 -5.672 -5.014 1.00 96.94 118 LYS A O 1
ATOM 899 N N . ALA A 1 119 ? -8.234 -4.890 -2.898 1.00 96.25 119 ALA A N 1
ATOM 900 C CA . ALA A 1 119 ? -7.075 -3.997 -3.017 1.00 96.25 119 ALA A CA 1
ATOM 901 C C . ALA A 1 119 ? -5.800 -4.771 -3.399 1.00 96.25 119 ALA A C 1
ATOM 903 O O . ALA A 1 119 ? -5.107 -4.429 -4.355 1.00 96.25 119 ALA A O 1
ATOM 904 N N . PHE A 1 120 ? -5.547 -5.882 -2.707 1.00 95.75 120 PHE A N 1
ATOM 905 C CA . PHE A 1 120 ? -4.398 -6.747 -2.947 1.00 95.75 120 PHE A CA 1
ATOM 906 C C . PHE A 1 120 ? -4.488 -7.480 -4.291 1.00 95.75 120 PHE A C 1
ATOM 908 O O . PHE A 1 120 ? -3.504 -7.581 -5.015 1.00 95.75 120 PHE A O 1
ATOM 915 N N . SER A 1 121 ? -5.675 -7.946 -4.692 1.00 96.62 121 SER A N 1
ATOM 916 C CA . SER A 1 121 ? -5.840 -8.531 -6.032 1.00 96.62 121 SER A CA 1
ATOM 917 C C . SER A 1 121 ? -5.529 -7.513 -7.135 1.00 96.62 121 SER A C 1
ATOM 919 O O . SER A 1 121 ? -4.883 -7.859 -8.122 1.00 96.62 121 SER A O 1
ATOM 921 N N . ALA A 1 122 ? -5.942 -6.254 -6.962 1.00 96.81 122 ALA A N 1
ATOM 922 C CA . ALA A 1 122 ? -5.626 -5.185 -7.905 1.00 96.81 122 ALA A CA 1
ATOM 923 C C . ALA A 1 122 ? -4.117 -4.882 -7.957 1.00 96.81 122 ALA A C 1
ATOM 925 O O . ALA A 1 122 ? -3.580 -4.716 -9.054 1.00 96.81 122 ALA A O 1
ATOM 926 N N . SER A 1 123 ? -3.421 -4.889 -6.813 1.00 95.88 123 SER A N 1
ATOM 927 C CA . SER A 1 123 ? -1.967 -4.669 -6.780 1.00 95.88 123 SER A CA 1
ATOM 928 C C . SER A 1 123 ? -1.193 -5.788 -7.479 1.00 95.88 123 SER A C 1
ATOM 930 O O . SER A 1 123 ? -0.228 -5.514 -8.189 1.00 95.88 123 SER A O 1
ATOM 932 N N . LEU A 1 124 ? -1.643 -7.040 -7.359 1.00 94.94 124 LEU A N 1
ATOM 933 C CA . LEU A 1 124 ? -1.044 -8.184 -8.052 1.00 94.94 124 LEU A CA 1
ATOM 934 C C . LEU A 1 124 ? -1.237 -8.099 -9.569 1.00 94.94 124 LEU A C 1
ATOM 936 O O . LEU A 1 124 ? -0.280 -8.299 -10.313 1.00 94.94 124 LEU A O 1
ATOM 940 N N . VAL A 1 125 ? -2.440 -7.740 -10.028 1.00 96.19 125 VAL A N 1
ATOM 941 C CA . VAL A 1 125 ? -2.711 -7.514 -11.459 1.00 96.19 125 VAL A CA 1
ATOM 942 C C . VAL A 1 125 ? -1.825 -6.392 -12.005 1.00 96.19 125 VAL A C 1
ATOM 944 O O . VAL A 1 125 ? -1.220 -6.539 -13.071 1.00 96.19 125 VAL A O 1
ATOM 947 N N . TRP A 1 126 ? -1.695 -5.285 -11.267 1.00 97.00 126 TRP A N 1
ATOM 948 C CA . TRP A 1 126 ? -0.791 -4.202 -11.649 1.00 97.00 126 TRP A CA 1
ATOM 949 C C . TRP A 1 126 ? 0.671 -4.672 -11.682 1.00 97.00 126 TRP A C 1
ATOM 951 O O . TRP A 1 126 ? 1.362 -4.444 -12.676 1.00 97.00 126 TRP A O 1
ATOM 961 N N . PHE A 1 127 ? 1.129 -5.405 -10.666 1.00 95.00 127 PHE A N 1
ATOM 962 C CA . PHE A 1 127 ? 2.494 -5.930 -10.592 1.00 95.00 127 PHE A CA 1
ATOM 963 C C . PHE A 1 127 ? 2.825 -6.869 -11.763 1.00 95.00 127 PHE A C 1
ATOM 965 O O . PHE A 1 127 ? 3.910 -6.788 -12.347 1.00 95.00 127 PHE A O 1
ATOM 972 N N . GLU A 1 128 ? 1.893 -7.741 -12.155 1.00 92.81 128 GLU A N 1
ATOM 973 C CA . GLU A 1 128 ? 2.052 -8.618 -13.321 1.00 92.81 128 GLU A CA 1
ATOM 974 C C . GLU A 1 128 ? 2.195 -7.812 -14.620 1.00 92.81 128 GLU A C 1
ATOM 976 O O . GLU A 1 128 ? 3.054 -8.126 -15.456 1.00 92.81 128 GLU A O 1
ATOM 981 N N . SER A 1 129 ? 1.440 -6.715 -14.753 1.00 94.69 129 SER A N 1
ATOM 982 C CA . SER A 1 129 ? 1.527 -5.807 -15.906 1.00 94.69 129 SER A CA 1
ATOM 983 C C . SER A 1 129 ? 2.897 -5.122 -16.048 1.00 94.69 129 SER A C 1
ATOM 985 O O . SER A 1 129 ? 3.277 -4.706 -17.144 1.00 94.69 129 SER A O 1
ATOM 987 N N . CYS A 1 130 ? 3.695 -5.061 -14.975 1.00 94.50 130 CYS A N 1
ATOM 988 C CA . CYS A 1 130 ? 5.033 -4.468 -14.989 1.00 94.50 130 CYS A CA 1
ATOM 989 C C . CYS A 1 130 ? 6.110 -5.339 -15.669 1.00 94.50 130 CYS A C 1
ATOM 991 O O . CYS A 1 130 ? 7.246 -4.881 -15.845 1.00 94.50 130 CYS A O 1
ATOM 993 N N . GLY A 1 131 ? 5.787 -6.573 -16.077 1.00 90.38 131 GLY A N 1
ATOM 994 C CA . GLY A 1 131 ? 6.686 -7.420 -16.868 1.00 90.38 131 GLY A CA 1
ATOM 995 C C . GLY A 1 131 ? 7.756 -8.145 -16.046 1.00 90.38 131 GLY A C 1
ATOM 996 O O . GLY A 1 131 ? 8.930 -8.132 -16.413 1.00 90.38 131 GLY A O 1
ATOM 997 N N . SER A 1 132 ? 7.346 -8.806 -14.957 1.00 84.56 132 SER A N 1
ATOM 998 C CA . SER A 1 132 ? 8.222 -9.559 -14.032 1.00 84.56 132 SER A CA 1
ATOM 999 C C . SER A 1 132 ? 9.324 -8.718 -13.359 1.00 84.56 132 SER A C 1
ATOM 1001 O O . SER A 1 132 ? 10.510 -9.057 -13.467 1.00 84.56 132 SER A O 1
ATOM 1003 N N . PRO A 1 133 ? 8.970 -7.621 -12.669 1.00 91.62 133 PRO A N 1
ATOM 1004 C CA . PRO A 1 133 ? 9.942 -6.817 -11.943 1.00 91.62 133 PRO A CA 1
ATOM 1005 C C . PRO A 1 133 ? 10.487 -7.557 -10.710 1.00 91.62 133 PRO A C 1
ATOM 1007 O O . PRO A 1 133 ? 9.912 -8.533 -10.221 1.00 91.62 133 PRO A O 1
ATOM 1010 N N . VAL A 1 134 ? 11.609 -7.070 -10.187 1.00 91.69 134 VAL A N 1
ATOM 1011 C CA . VAL A 1 134 ? 12.071 -7.418 -8.837 1.00 91.69 134 VAL A CA 1
ATOM 1012 C C . VAL A 1 134 ? 11.265 -6.602 -7.827 1.00 91.69 134 VAL A C 1
ATOM 1014 O O . VAL A 1 134 ? 11.042 -5.418 -8.049 1.00 91.69 134 VAL A O 1
ATOM 1017 N N . LEU A 1 135 ? 10.836 -7.216 -6.726 1.00 92.12 135 LEU A N 1
ATOM 1018 C CA . LEU A 1 135 ? 10.192 -6.506 -5.622 1.00 92.12 135 LEU A CA 1
ATOM 1019 C C . LEU A 1 135 ? 11.257 -5.892 -4.701 1.00 92.12 135 LEU A C 1
ATOM 1021 O O . LEU A 1 135 ? 12.231 -6.566 -4.357 1.00 92.12 135 LEU A O 1
ATOM 1025 N N . GLY A 1 136 ? 11.059 -4.643 -4.295 1.00 93.19 136 GLY A N 1
ATOM 1026 C CA . GLY A 1 136 ? 11.842 -3.955 -3.275 1.00 93.19 136 GLY A CA 1
ATOM 1027 C C . GLY A 1 136 ? 10.932 -3.199 -2.309 1.00 93.19 136 GLY A C 1
ATOM 1028 O O . GLY A 1 136 ? 9.807 -2.860 -2.657 1.00 93.19 136 GLY A O 1
ATOM 1029 N N . SER A 1 137 ? 11.426 -2.945 -1.106 1.00 94.44 137 SER A N 1
ATOM 1030 C CA . SER A 1 137 ? 10.780 -2.139 -0.065 1.00 94.44 137 SER A CA 1
ATOM 1031 C C . SER A 1 137 ? 11.862 -1.461 0.776 1.00 94.44 137 SER A C 1
ATOM 1033 O O . SER A 1 137 ? 13.056 -1.746 0.604 1.00 94.44 137 SER A O 1
ATOM 1035 N N . TRP A 1 138 ? 11.469 -0.576 1.691 1.00 88.00 138 TRP A N 1
ATOM 1036 C CA . TRP A 1 138 ? 12.423 0.110 2.568 1.00 88.00 138 TRP A CA 1
ATOM 1037 C C . TRP A 1 138 ? 12.977 -0.790 3.689 1.00 88.00 138 TRP A C 1
ATOM 1039 O O . TRP A 1 138 ? 13.958 -0.451 4.350 1.00 88.00 138 TRP A O 1
ATOM 1049 N N . GLY A 1 139 ? 12.417 -1.989 3.865 1.00 88.88 139 GLY A N 1
ATOM 1050 C CA . GLY A 1 139 ? 12.985 -3.011 4.732 1.00 88.88 139 GLY A CA 1
ATOM 1051 C C . GLY A 1 139 ? 12.099 -4.242 4.883 1.00 88.88 139 GLY A C 1
ATOM 1052 O O . GLY A 1 139 ? 11.086 -4.408 4.211 1.00 88.88 139 GLY A O 1
ATOM 1053 N N . ALA A 1 140 ? 12.471 -5.114 5.821 1.00 88.69 140 ALA A N 1
ATOM 1054 C CA . ALA A 1 140 ? 11.699 -6.317 6.140 1.00 88.69 140 ALA A CA 1
ATOM 1055 C C . ALA A 1 140 ? 10.388 -6.024 6.897 1.00 88.69 140 ALA A C 1
ATOM 1057 O O . ALA A 1 140 ? 9.662 -6.959 7.224 1.00 88.69 140 ALA A O 1
ATOM 1058 N N . TYR A 1 141 ? 10.100 -4.756 7.215 1.00 88.31 141 TYR A N 1
ATOM 1059 C CA . TYR A 1 141 ? 8.877 -4.370 7.911 1.00 88.31 141 TYR A CA 1
ATOM 1060 C C . TYR A 1 141 ? 7.643 -4.685 7.054 1.00 88.31 141 TYR A C 1
ATOM 1062 O O . TYR A 1 141 ? 6.769 -5.399 7.534 1.00 88.31 141 TYR A O 1
ATOM 1070 N N . ASP A 1 142 ? 7.664 -4.290 5.776 1.00 88.88 142 ASP A N 1
ATOM 1071 C CA . ASP A 1 142 ? 6.587 -4.481 4.784 1.00 88.88 142 ASP A CA 1
ATOM 1072 C C . ASP A 1 142 ? 6.328 -5.943 4.378 1.00 88.88 142 ASP A C 1
ATOM 1074 O O . ASP A 1 142 ? 5.425 -6.226 3.589 1.00 88.88 142 ASP A O 1
ATOM 1078 N N . LEU A 1 143 ? 7.159 -6.877 4.855 1.00 84.06 143 LEU A N 1
ATOM 1079 C CA . LEU A 1 143 ? 7.018 -8.311 4.589 1.00 84.06 143 LEU A CA 1
ATOM 1080 C C . LEU A 1 143 ? 6.074 -9.011 5.582 1.00 84.06 143 LEU A C 1
ATOM 1082 O O . LEU A 1 143 ? 5.616 -10.117 5.284 1.00 84.06 143 LEU A O 1
ATOM 1086 N N . ASN A 1 144 ? 5.852 -8.420 6.759 1.00 62.16 144 ASN A N 1
ATOM 1087 C CA . ASN A 1 144 ? 5.082 -9.030 7.851 1.00 62.16 144 ASN A CA 1
ATOM 1088 C C . ASN A 1 144 ? 3.606 -8.652 7.789 1.00 62.16 144 ASN A C 1
ATOM 1090 O O . ASN A 1 144 ? 2.794 -9.521 8.176 1.00 62.16 144 ASN A O 1
#

Radius of gyration: 18.09 Å; Cα contacts (8 Å, |Δi|>4): 173; chains: 1; bounding box: 45×41×40 Å

Nearest PDB structures (foldseek):
  1zbu-assembly2_B  TM=8.878E-01  e=2.658E-07  Homo sapiens
  1zbh-assembly1_D  TM=8.870E-01  e=6.920E-07  Homo sapiens
  7wrn-assembly1_A  TM=7.281E-01  e=4.343E-04  Homo sapiens
  6tny-assembly1_A  TM=5.770E-01  e=4.540E-01  Homo sapiens
  6r9j-assembly1_A  TM=4.083E-01  e=4.540E-01  Saccharomyces cerevisiae S288C